Protein AF-T0ZFH8-F1 (afdb_monomer_lite)

Structure (mmCIF, N/CA/C/O backbone):
data_AF-T0ZFH8-F1
#
_entry.id   AF-T0ZFH8-F1
#
loop_
_atom_site.group_PDB
_atom_site.id
_atom_site.type_symbol
_atom_site.label_atom_id
_atom_site.label_alt_id
_atom_site.label_comp_id
_atom_site.label_asym_id
_atom_site.label_entity_id
_atom_site.label_seq_id
_atom_site.pdbx_PDB_ins_code
_atom_site.Cartn_x
_atom_site.Cartn_y
_atom_site.Cartn_z
_atom_site.occupancy
_atom_site.B_iso_or_equiv
_atom_site.auth_seq_id
_atom_site.auth_comp_id
_atom_site.auth_asym_id
_atom_site.auth_atom_id
_atom_site.pdbx_PDB_model_num
ATOM 1 N N . MET A 1 1 ? -3.611 8.821 -12.414 1.00 82.44 1 MET A N 1
ATOM 2 C CA . MET A 1 1 ? -3.037 7.492 -12.125 1.00 82.44 1 MET A CA 1
ATOM 3 C C . MET A 1 1 ? -3.112 7.265 -10.628 1.00 82.44 1 MET A C 1
ATOM 5 O O . MET A 1 1 ? -2.760 8.188 -9.903 1.00 82.44 1 MET A O 1
ATOM 9 N N . ASN A 1 2 ? -3.579 6.109 -10.165 1.00 89.25 2 ASN A N 1
ATOM 10 C CA . ASN A 1 2 ? -3.584 5.751 -8.742 1.00 89.25 2 ASN A CA 1
ATOM 11 C C . ASN A 1 2 ? -2.916 4.377 -8.533 1.00 89.25 2 ASN A C 1
ATOM 13 O O . ASN A 1 2 ? -2.619 3.670 -9.494 1.00 89.25 2 ASN A O 1
ATOM 17 N N . ILE A 1 3 ? -2.671 4.005 -7.276 1.00 90.75 3 ILE A N 1
ATOM 18 C CA . ILE A 1 3 ? -1.971 2.762 -6.910 1.00 90.75 3 ILE A CA 1
ATOM 19 C C . ILE A 1 3 ? -2.763 1.485 -7.234 1.00 90.75 3 ILE A C 1
ATOM 21 O O . ILE A 1 3 ? -2.169 0.420 -7.395 1.00 90.75 3 ILE A O 1
ATOM 25 N N . VAL A 1 4 ? -4.090 1.591 -7.347 1.00 91.88 4 VAL A N 1
ATOM 26 C CA . VAL A 1 4 ? -4.976 0.473 -7.692 1.00 91.88 4 VAL A CA 1
ATOM 27 C C . VAL A 1 4 ? -4.862 0.174 -9.184 1.00 91.88 4 VAL A C 1
ATOM 29 O O . VAL A 1 4 ? -4.617 -0.966 -9.560 1.00 91.88 4 VAL A O 1
ATOM 32 N N . ASP A 1 5 ? -4.925 1.206 -10.027 1.00 92.75 5 ASP A N 1
ATOM 33 C CA . ASP A 1 5 ? -4.726 1.103 -11.476 1.00 92.75 5 ASP A CA 1
ATOM 34 C C . ASP A 1 5 ? -3.329 0.592 -11.834 1.00 92.75 5 ASP A C 1
ATOM 36 O O . ASP A 1 5 ? -3.155 -0.104 -12.831 1.00 92.75 5 ASP A O 1
ATOM 40 N N . LEU A 1 6 ? -2.330 0.929 -11.016 1.00 92.81 6 LEU A N 1
ATOM 41 C CA . LEU A 1 6 ? -0.964 0.439 -11.177 1.00 92.81 6 LEU A CA 1
ATOM 42 C C . LEU A 1 6 ? -0.783 -1.019 -10.721 1.00 92.81 6 LEU A C 1
ATOM 44 O O . LEU A 1 6 ? 0.279 -1.595 -10.950 1.00 92.81 6 LEU A O 1
ATOM 48 N N . GLY A 1 7 ? -1.779 -1.625 -10.070 1.00 93.44 7 GLY A N 1
ATOM 49 C CA . GLY A 1 7 ? -1.679 -2.993 -9.558 1.00 93.44 7 GLY A CA 1
ATOM 50 C C . GLY A 1 7 ? -0.670 -3.142 -8.415 1.00 93.44 7 GLY A C 1
ATOM 51 O O . GLY A 1 7 ? -0.025 -4.184 -8.297 1.00 93.44 7 GLY A O 1
ATOM 52 N N . LEU A 1 8 ? -0.496 -2.096 -7.597 1.00 94.19 8 LEU A N 1
ATOM 53 C CA . LEU A 1 8 ? 0.423 -2.103 -6.449 1.00 94.19 8 LEU A CA 1
ATOM 54 C C . LEU A 1 8 ? -0.181 -2.770 -5.207 1.00 94.19 8 LEU A C 1
ATOM 56 O O . LEU A 1 8 ? 0.544 -3.100 -4.275 1.00 94.19 8 LEU A O 1
ATOM 60 N N . ILE A 1 9 ? -1.498 -2.968 -5.190 1.00 95.12 9 ILE A N 1
ATOM 61 C CA . ILE A 1 9 ? -2.239 -3.603 -4.099 1.00 95.12 9 ILE A CA 1
ATOM 62 C C . ILE A 1 9 ? -2.300 -5.109 -4.352 1.00 95.12 9 ILE A C 1
ATOM 64 O O . ILE A 1 9 ? -2.879 -5.539 -5.349 1.00 95.12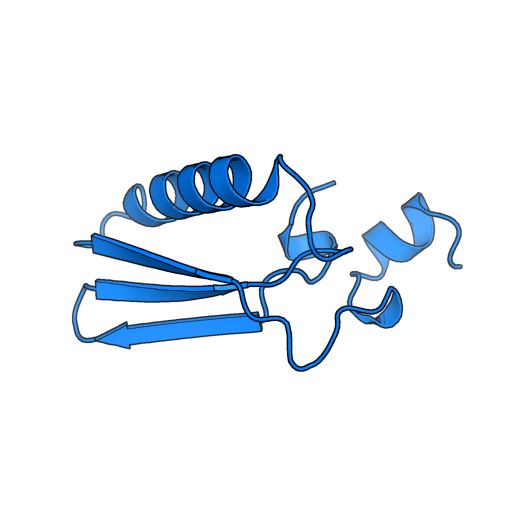 9 ILE A O 1
ATOM 68 N N . TYR A 1 10 ? -1.701 -5.912 -3.471 1.00 94.88 10 TYR A N 1
ATOM 69 C CA . TYR A 1 10 ? -1.668 -7.373 -3.618 1.00 94.88 10 TYR A CA 1
ATOM 70 C C . TYR A 1 10 ? -2.800 -8.064 -2.868 1.00 94.88 10 TYR A C 1
ATOM 72 O O . TYR A 1 10 ? -3.305 -9.084 -3.333 1.00 94.88 10 TYR A O 1
ATOM 80 N N . GLY A 1 11 ? -3.237 -7.503 -1.746 1.00 94.81 11 GLY A N 1
ATOM 81 C CA . GLY A 1 11 ? -4.370 -8.045 -1.013 1.00 94.81 11 GLY A CA 1
ATOM 82 C C . GLY A 1 11 ? -4.557 -7.402 0.348 1.00 94.81 11 GLY A C 1
ATOM 83 O O . GLY A 1 11 ? -3.693 -6.675 0.830 1.00 94.81 11 GLY A O 1
ATOM 84 N N . PHE A 1 12 ? -5.699 -7.700 0.957 1.00 95.31 12 PHE A N 1
ATOM 85 C CA . PHE A 1 12 ? -6.045 -7.264 2.303 1.00 95.31 12 PHE A CA 1
ATOM 86 C C . PHE A 1 12 ? -6.339 -8.477 3.175 1.00 95.31 12 PHE A C 1
ATOM 88 O O . PHE A 1 12 ? -7.005 -9.417 2.736 1.00 95.31 12 PHE A O 1
ATOM 95 N N . GLU A 1 13 ? -5.907 -8.412 4.423 1.00 96.50 13 GLU A N 1
ATOM 96 C CA . GLU A 1 13 ? -6.239 -9.363 5.472 1.00 96.50 13 GLU A CA 1
ATOM 97 C C . GLU A 1 13 ? -6.986 -8.645 6.590 1.00 96.50 13 GLU A C 1
ATOM 99 O O . GLU A 1 13 ? -6.640 -7.528 6.971 1.00 96.50 13 GLU A O 1
ATOM 104 N N . TRP A 1 14 ? -8.020 -9.300 7.112 1.00 96.12 14 TRP A N 1
ATOM 105 C CA . TRP A 1 14 ? -8.871 -8.754 8.164 1.00 96.12 14 TRP A CA 1
ATOM 106 C C . TRP A 1 14 ? -8.739 -9.599 9.424 1.00 96.12 14 TRP A C 1
ATOM 108 O O . TRP A 1 14 ? -8.865 -10.826 9.377 1.00 96.12 14 TRP A O 1
ATOM 118 N N . LYS A 1 15 ? -8.543 -8.943 10.568 1.00 96.75 15 LYS A N 1
ATOM 119 C CA . LYS A 1 15 ? -8.560 -9.574 11.890 1.00 96.75 15 LYS A CA 1
ATOM 120 C C . LYS A 1 15 ? -9.513 -8.808 12.801 1.00 96.75 15 LYS A C 1
ATOM 122 O O . LYS A 1 15 ? -9.113 -7.918 13.547 1.00 96.75 15 LYS A O 1
ATOM 127 N N . GLY A 1 16 ? -10.792 -9.170 12.731 1.00 95.94 16 GLY A N 1
ATOM 128 C CA . GLY A 1 16 ? -11.852 -8.327 13.284 1.00 95.94 16 GLY A CA 1
ATOM 129 C C . GLY A 1 16 ? -11.922 -7.022 12.491 1.00 95.94 16 GLY A C 1
ATOM 130 O O . GLY A 1 16 ? -12.002 -7.071 11.266 1.00 95.94 16 GLY A O 1
ATOM 131 N N . ASP A 1 17 ? -11.819 -5.891 13.187 1.00 96.31 17 ASP A N 1
ATOM 132 C CA . ASP A 1 17 ? -11.874 -4.549 12.588 1.00 96.31 17 ASP A CA 1
ATOM 133 C C . ASP A 1 17 ? -10.484 -3.995 12.211 1.00 96.31 17 ASP A C 1
ATOM 135 O O . ASP A 1 17 ? -10.368 -2.858 11.750 1.00 96.31 17 ASP A O 1
ATOM 139 N N . ASP A 1 18 ? -9.417 -4.772 12.427 1.00 97.25 18 ASP A N 1
ATOM 140 C CA . ASP A 1 18 ? -8.065 -4.411 11.996 1.00 97.25 18 ASP A CA 1
ATOM 141 C C . ASP A 1 18 ? -7.804 -4.916 10.576 1.00 97.25 18 ASP A C 1
ATOM 143 O O . ASP A 1 18 ? -8.120 -6.066 10.247 1.00 97.25 18 ASP A O 1
ATOM 147 N N . VAL A 1 19 ? -7.173 -4.070 9.763 1.00 98.00 19 VAL A N 1
ATOM 148 C CA . VAL A 1 19 ? -6.826 -4.369 8.370 1.00 98.00 19 VAL A CA 1
ATOM 149 C C . VAL A 1 19 ? -5.319 -4.366 8.189 1.00 98.00 19 VAL A C 1
ATOM 151 O O . VAL A 1 19 ? -4.651 -3.389 8.522 1.00 98.00 19 VAL A O 1
ATOM 154 N N . THR A 1 20 ? -4.795 -5.418 7.572 1.00 97.75 20 THR A N 1
ATOM 155 C CA . THR A 1 20 ? -3.438 -5.436 7.025 1.00 97.75 20 THR A CA 1
ATOM 156 C C . THR A 1 20 ? -3.523 -5.391 5.507 1.00 97.75 20 THR A C 1
ATOM 158 O O . THR A 1 20 ? -4.159 -6.240 4.885 1.00 97.75 20 THR A O 1
ATOM 161 N N . LEU A 1 21 ? -2.900 -4.387 4.897 1.00 97.19 21 LEU A N 1
ATOM 162 C CA . LEU A 1 21 ? -2.716 -4.300 3.455 1.00 97.19 21 LEU A CA 1
ATOM 163 C C . LEU A 1 21 ? -1.331 -4.830 3.088 1.00 97.19 21 LEU A C 1
ATOM 165 O O . LEU A 1 21 ? -0.334 -4.305 3.573 1.00 97.19 21 LEU A O 1
ATOM 169 N N . HIS A 1 22 ? -1.276 -5.752 2.131 1.00 96.12 22 HIS A N 1
ATOM 170 C CA . HIS A 1 22 ? -0.045 -6.121 1.436 1.00 96.12 22 HIS A CA 1
ATOM 171 C C . HIS A 1 22 ? 0.051 -5.335 0.133 1.00 96.12 22 HIS A C 1
ATOM 173 O O . HIS A 1 22 ? -0.800 -5.477 -0.756 1.00 96.12 22 HIS A O 1
ATOM 179 N N . MET A 1 23 ? 1.080 -4.504 -0.001 1.00 94.62 23 MET A N 1
ATOM 180 C CA . MET A 1 23 ? 1.328 -3.736 -1.220 1.00 94.62 23 MET A CA 1
ATOM 181 C C . MET A 1 23 ? 2.791 -3.793 -1.646 1.00 94.62 23 MET A C 1
ATOM 183 O O . MET A 1 23 ? 3.679 -4.100 -0.859 1.00 94.62 23 MET A O 1
ATOM 187 N N . THR A 1 24 ? 3.051 -3.475 -2.905 1.00 93.50 24 THR A N 1
ATOM 188 C CA . THR A 1 24 ? 4.400 -3.416 -3.467 1.00 93.50 24 THR A CA 1
ATOM 189 C C . THR A 1 24 ? 4.650 -2.068 -4.139 1.00 93.50 24 THR A C 1
ATOM 191 O O . THR A 1 24 ? 3.756 -1.226 -4.233 1.00 93.50 24 THR A O 1
ATOM 194 N N . LEU A 1 25 ? 5.867 -1.859 -4.637 1.00 91.44 25 LEU A N 1
ATOM 195 C CA . LEU A 1 25 ? 6.232 -0.698 -5.445 1.00 91.44 25 LEU A CA 1
ATOM 196 C C . LEU A 1 25 ? 6.804 -1.138 -6.786 1.00 91.44 25 LEU A C 1
ATOM 198 O O . LEU A 1 25 ? 7.251 -2.269 -6.958 1.00 91.44 25 LEU A O 1
ATOM 202 N N . THR A 1 26 ? 6.851 -0.201 -7.730 1.00 87.50 26 THR A N 1
ATOM 203 C CA . THR A 1 26 ? 7.442 -0.434 -9.053 1.00 87.50 26 THR A CA 1
ATOM 204 C C . THR A 1 26 ? 8.950 -0.699 -8.994 1.00 87.50 26 THR A C 1
ATOM 206 O O . THR A 1 26 ? 9.494 -1.284 -9.925 1.00 87.50 26 THR A O 1
ATOM 209 N N . ALA A 1 27 ? 9.633 -0.262 -7.926 1.00 83.25 27 ALA A N 1
ATOM 210 C CA . ALA A 1 27 ? 11.052 -0.518 -7.692 1.00 83.25 27 ALA A CA 1
ATOM 211 C C . ALA A 1 27 ? 11.403 -0.512 -6.187 1.00 83.25 27 ALA A C 1
ATOM 213 O O . ALA A 1 27 ? 10.863 0.312 -5.437 1.00 83.25 27 ALA A O 1
ATOM 214 N N . PRO A 1 28 ? 12.330 -1.381 -5.738 1.00 79.00 28 PRO A N 1
ATOM 215 C CA . PRO A 1 28 ? 12.842 -1.365 -4.372 1.00 79.00 28 PRO A CA 1
ATOM 216 C C . PRO A 1 28 ? 13.745 -0.150 -4.114 1.00 79.00 28 PRO A C 1
ATOM 218 O O . PRO A 1 28 ? 14.399 0.364 -5.018 1.00 79.00 28 PRO A O 1
ATOM 221 N N . GLY A 1 29 ? 13.797 0.304 -2.858 1.00 77.94 29 GLY A N 1
ATOM 222 C CA . GLY A 1 29 ? 14.709 1.373 -2.424 1.00 77.94 29 GLY A CA 1
ATOM 223 C C . GLY A 1 29 ? 14.264 2.803 -2.752 1.00 77.94 29 GLY A C 1
ATOM 224 O O . GLY A 1 29 ? 15.037 3.740 -2.562 1.00 77.94 29 GLY A O 1
ATOM 225 N N . CYS A 1 30 ? 13.029 3.004 -3.220 1.00 77.69 30 CYS A N 1
ATOM 226 C CA . CYS A 1 30 ? 12.493 4.347 -3.428 1.00 77.69 30 CYS A CA 1
ATOM 227 C C . CYS A 1 30 ? 12.315 5.071 -2.074 1.00 77.69 30 CYS A C 1
ATOM 229 O O . CYS A 1 30 ? 11.590 4.561 -1.220 1.00 77.69 30 CYS A O 1
ATOM 231 N N . PRO A 1 31 ? 12.892 6.271 -1.858 1.00 77.31 31 PRO A N 1
ATOM 232 C CA . PRO A 1 31 ? 12.748 7.004 -0.593 1.00 77.31 31 PRO A CA 1
ATOM 233 C C . PRO A 1 31 ? 11.295 7.408 -0.293 1.00 77.31 31 PRO A C 1
ATOM 235 O O . PRO A 1 31 ? 10.935 7.632 0.858 1.00 77.31 31 PRO A O 1
ATOM 238 N N . VAL A 1 32 ? 10.441 7.457 -1.320 1.00 84.44 32 VAL A N 1
ATOM 239 C CA . VAL A 1 32 ? 9.010 7.780 -1.205 1.00 84.44 32 VAL A CA 1
ATOM 240 C C . VAL A 1 32 ? 8.192 6.591 -0.678 1.00 84.44 32 VAL A C 1
ATOM 242 O O . VAL A 1 32 ? 7.051 6.774 -0.269 1.00 84.44 32 VAL A O 1
ATOM 245 N N . ALA A 1 33 ? 8.766 5.384 -0.627 1.00 85.56 33 ALA A N 1
ATOM 246 C CA . ALA A 1 33 ? 8.081 4.163 -0.201 1.00 85.56 33 ALA A CA 1
ATOM 247 C C . ALA A 1 33 ? 7.381 4.302 1.158 1.00 85.56 33 ALA A C 1
ATOM 249 O O . ALA A 1 33 ? 6.206 3.966 1.282 1.00 85.56 33 ALA A O 1
ATOM 250 N N . GLY A 1 34 ? 8.093 4.833 2.157 1.00 85.38 34 GLY A N 1
ATOM 251 C CA . GLY A 1 34 ? 7.546 5.014 3.502 1.00 85.38 34 GLY A CA 1
ATOM 252 C C . GLY A 1 34 ? 6.433 6.060 3.549 1.00 85.38 34 GLY A C 1
ATOM 253 O O . GLY A 1 34 ? 5.418 5.842 4.196 1.00 85.38 34 GLY A O 1
ATOM 254 N N . ILE A 1 35 ? 6.588 7.164 2.809 1.00 89.94 35 ILE A N 1
ATOM 255 C CA . ILE A 1 35 ? 5.568 8.220 2.733 1.00 89.94 35 ILE A CA 1
ATOM 256 C C . ILE A 1 35 ? 4.289 7.662 2.107 1.00 89.94 35 ILE A C 1
ATOM 258 O O . ILE A 1 35 ? 3.207 7.849 2.652 1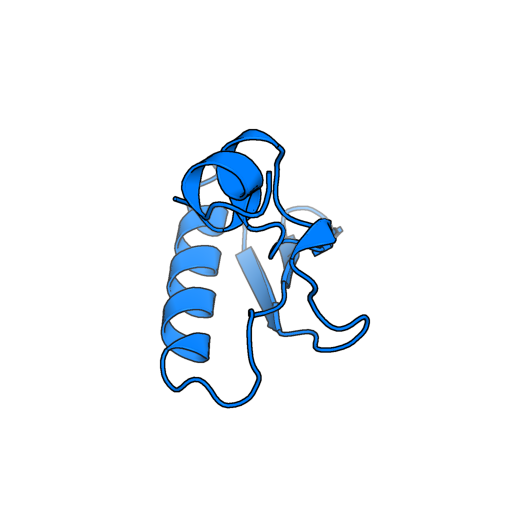.00 89.94 35 ILE A O 1
ATOM 262 N N . LEU A 1 36 ? 4.415 6.924 1.001 1.00 90.56 36 LEU A N 1
ATOM 263 C CA . LEU A 1 36 ? 3.266 6.326 0.330 1.00 90.56 36 LEU A CA 1
ATOM 264 C C . LEU A 1 36 ? 2.566 5.293 1.224 1.00 90.56 36 LEU A C 1
ATOM 266 O O . LEU A 1 36 ? 1.341 5.274 1.273 1.00 90.56 36 LEU A O 1
ATOM 270 N N . ALA A 1 37 ? 3.318 4.462 1.951 1.00 92.00 37 ALA A N 1
ATOM 271 C CA . ALA A 1 37 ? 2.741 3.497 2.886 1.00 92.00 37 ALA A CA 1
ATOM 272 C C . ALA A 1 37 ? 1.925 4.186 3.997 1.00 92.00 37 ALA A C 1
ATOM 274 O O . A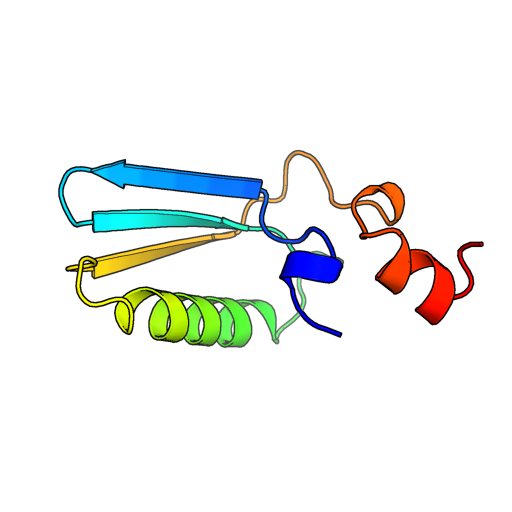LA A 1 37 ? 0.811 3.754 4.290 1.00 92.00 37 ALA A O 1
ATOM 275 N N . GLU A 1 38 ? 2.426 5.291 4.558 1.00 93.88 38 GLU A N 1
ATOM 276 C CA . GLU A 1 38 ? 1.693 6.085 5.555 1.00 93.88 38 GLU A CA 1
ATOM 277 C C . GLU A 1 38 ? 0.449 6.765 4.965 1.00 93.88 38 GLU A C 1
ATOM 279 O O . GLU A 1 38 ? -0.619 6.742 5.578 1.00 93.88 38 GLU A O 1
ATOM 284 N N . GLU A 1 39 ? 0.534 7.323 3.755 1.00 94.38 39 GLU A N 1
ATOM 285 C CA . GLU A 1 39 ? -0.628 7.904 3.070 1.00 94.38 39 GLU A CA 1
ATOM 286 C C . GLU A 1 39 ? -1.716 6.860 2.801 1.00 94.38 39 GLU A C 1
ATOM 288 O O . GLU A 1 39 ? -2.907 7.131 2.983 1.00 94.38 39 GLU A O 1
ATOM 293 N N . VAL A 1 40 ? -1.317 5.652 2.401 1.00 95.25 40 VAL A N 1
ATOM 294 C CA . VAL A 1 40 ? -2.231 4.533 2.162 1.00 95.25 40 VAL A CA 1
ATOM 295 C C . VAL A 1 40 ? -2.858 4.056 3.465 1.00 95.25 40 VAL A C 1
ATOM 297 O O . VAL A 1 40 ? -4.078 3.895 3.521 1.00 95.25 40 VAL A O 1
ATOM 300 N N . LYS A 1 41 ? -2.069 3.902 4.530 1.00 96.06 41 LYS A N 1
ATOM 301 C CA . LYS A 1 41 ? -2.575 3.578 5.867 1.00 96.06 41 LYS A CA 1
ATOM 302 C C . LYS A 1 41 ? -3.630 4.593 6.309 1.00 96.06 41 LYS A C 1
ATOM 304 O O . LYS A 1 41 ? -4.753 4.211 6.631 1.00 96.06 41 LYS A O 1
ATOM 309 N N . ALA A 1 42 ? -3.310 5.883 6.226 1.00 96.69 42 ALA A N 1
ATOM 310 C CA . ALA A 1 42 ? -4.223 6.964 6.585 1.00 96.69 42 ALA A CA 1
ATOM 311 C C . ALA A 1 42 ? -5.481 7.002 5.699 1.00 96.69 42 ALA A C 1
ATOM 313 O O . ALA A 1 42 ? -6.533 7.475 6.131 1.00 96.69 42 ALA A O 1
ATOM 314 N N . ALA A 1 43 ? -5.404 6.536 4.450 1.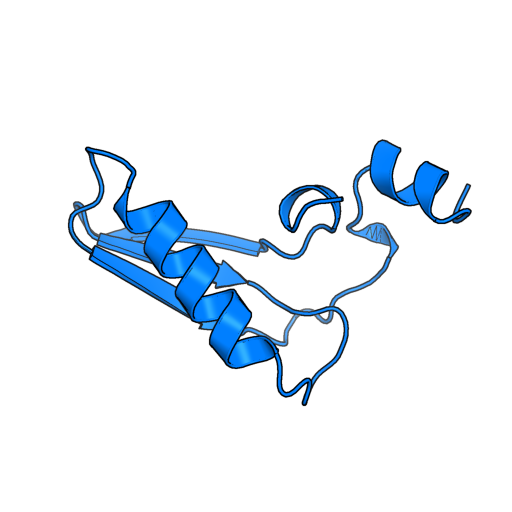00 96.06 43 ALA A N 1
ATOM 315 C CA . ALA A 1 43 ? -6.571 6.389 3.586 1.00 96.06 43 ALA A CA 1
ATOM 316 C C . ALA A 1 43 ? -7.472 5.222 4.023 1.00 96.06 43 ALA A C 1
ATOM 318 O O . ALA A 1 43 ? -8.693 5.377 4.015 1.00 96.06 43 ALA A O 1
ATOM 319 N N . ILE A 1 44 ? -6.895 4.090 4.437 1.00 96.06 44 ILE A N 1
ATOM 320 C CA . ILE A 1 44 ? -7.638 2.918 4.931 1.00 96.06 44 ILE A CA 1
ATOM 321 C C . ILE A 1 44 ? -8.326 3.237 6.264 1.00 96.06 44 ILE A C 1
ATOM 323 O O . ILE A 1 44 ? -9.497 2.911 6.440 1.00 96.06 44 ILE A O 1
ATOM 327 N N . GLU A 1 45 ? -7.654 3.941 7.175 1.00 96.69 45 GLU A N 1
ATOM 328 C CA . GLU A 1 45 ? -8.204 4.313 8.492 1.00 96.69 45 GLU A CA 1
ATOM 329 C C . GLU A 1 45 ? -9.384 5.298 8.418 1.00 96.69 45 GLU A C 1
ATOM 331 O O . GLU A 1 45 ? -10.102 5.486 9.395 1.00 96.69 45 GLU A O 1
ATOM 336 N N . LYS A 1 46 ? -9.639 5.915 7.257 1.00 97.31 46 LYS A N 1
ATOM 337 C CA . LYS A 1 46 ? -10.843 6.740 7.034 1.00 97.31 46 LYS A CA 1
ATOM 338 C C . LYS A 1 46 ? -12.102 5.910 6.792 1.00 97.31 46 LYS A C 1
ATOM 340 O O . LYS A 1 46 ? -13.198 6.472 6.767 1.00 97.31 46 LYS A O 1
ATOM 345 N N . VAL A 1 47 ? -11.970 4.606 6.561 1.00 96.25 47 VAL A N 1
ATOM 346 C CA . VAL A 1 47 ? -13.111 3.715 6.354 1.00 96.25 47 VAL A CA 1
ATOM 347 C C . VAL A 1 47 ? -13.795 3.482 7.710 1.00 96.25 47 VAL A C 1
ATOM 349 O O . VAL A 1 47 ? -13.146 2.974 8.618 1.00 96.25 47 VAL A O 1
ATOM 352 N N . PRO A 1 48 ? -15.099 3.793 7.873 1.00 95.12 48 PRO A N 1
ATOM 353 C CA . PRO A 1 48 ? -15.761 3.769 9.185 1.00 95.12 48 PRO A CA 1
ATOM 354 C C . PRO A 1 48 ? -15.735 2.426 9.928 1.00 95.12 48 PRO A C 1
ATOM 356 O O . PRO A 1 48 ? -15.932 2.393 11.137 1.00 95.12 48 PRO A O 1
ATOM 359 N N . THR A 1 49 ? -15.541 1.319 9.211 1.00 95.25 49 THR A N 1
ATOM 360 C CA . THR A 1 49 ? -15.485 -0.039 9.770 1.00 95.25 49 THR A CA 1
ATOM 361 C C . THR A 1 49 ? -14.074 -0.474 10.165 1.00 95.25 49 THR A C 1
ATOM 363 O O . THR A 1 49 ? -13.909 -1.584 10.656 1.00 95.25 49 THR A O 1
ATOM 366 N N . VAL A 1 50 ? -13.054 0.349 9.909 1.00 97.25 50 VAL A N 1
ATOM 367 C CA . VAL A 1 50 ? -11.657 0.040 10.219 1.00 97.25 50 VAL A CA 1
ATOM 368 C C . VAL A 1 50 ? -11.289 0.674 11.552 1.00 97.25 50 VAL A C 1
ATOM 370 O O . VAL A 1 50 ? -11.405 1.885 11.730 1.00 97.25 50 VAL A O 1
ATOM 373 N N . ARG A 1 51 ? -10.806 -0.144 12.488 1.00 96.81 51 ARG A N 1
ATOM 374 C CA . ARG A 1 51 ? -10.279 0.315 13.778 1.00 96.81 51 ARG A CA 1
ATOM 375 C C . ARG A 1 51 ? -8.822 0.755 13.676 1.00 96.81 51 ARG A C 1
ATOM 377 O O . ARG A 1 51 ? -8.451 1.773 14.252 1.00 96.81 51 ARG A O 1
ATOM 384 N N . ALA A 1 52 ? -8.003 -0.037 12.992 1.00 96.50 52 ALA A N 1
ATOM 385 C CA . ALA A 1 52 ? -6.586 0.225 12.777 1.00 96.50 52 ALA A CA 1
ATOM 386 C C . ALA A 1 52 ? -6.139 -0.377 11.442 1.00 96.50 52 ALA A C 1
ATOM 388 O O . ALA A 1 52 ? -6.618 -1.448 11.056 1.00 96.50 52 ALA A O 1
ATOM 389 N N . ALA A 1 53 ? -5.204 0.286 10.761 1.00 97.62 53 ALA A N 1
ATOM 390 C CA . ALA A 1 53 ? -4.601 -0.240 9.543 1.00 97.62 53 ALA A CA 1
ATOM 391 C C . ALA A 1 53 ? -3.093 -0.463 9.706 1.00 97.62 53 ALA A C 1
ATOM 393 O O . ALA A 1 53 ? -2.383 0.319 10.340 1.00 97.62 53 ALA A O 1
ATOM 394 N N . THR A 1 54 ? -2.595 -1.528 9.091 1.00 97.19 54 THR A N 1
ATOM 395 C CA . THR A 1 54 ? -1.169 -1.810 8.900 1.00 97.19 54 THR A CA 1
ATOM 396 C C . THR A 1 54 ? -0.906 -1.965 7.407 1.00 97.19 54 THR A C 1
ATOM 398 O O . THR A 1 54 ? -1.737 -2.518 6.688 1.00 97.19 54 THR A O 1
ATOM 401 N N . VAL A 1 55 ? 0.220 -1.444 6.924 1.00 96.69 55 VAL A N 1
ATOM 402 C CA . VAL A 1 55 ? 0.617 -1.541 5.515 1.00 96.69 55 VAL A CA 1
ATOM 403 C C . VAL A 1 55 ? 1.973 -2.223 5.445 1.00 96.69 55 VAL A C 1
ATOM 405 O O . VAL A 1 55 ? 2.976 -1.657 5.877 1.00 96.69 55 VAL A O 1
ATOM 408 N N . ASP A 1 56 ? 1.988 -3.419 4.870 1.00 94.94 56 ASP A N 1
ATOM 409 C CA . ASP A 1 56 ? 3.179 -4.229 4.672 1.00 94.94 56 ASP A CA 1
ATOM 410 C C . ASP A 1 56 ? 3.672 -4.081 3.231 1.00 94.94 56 ASP A C 1
ATOM 412 O O . ASP A 1 56 ? 2.964 -4.368 2.259 1.00 94.94 56 ASP A O 1
ATOM 416 N N . LEU A 1 57 ? 4.918 -3.617 3.098 1.00 92.75 57 LEU A N 1
ATOM 417 C CA . LEU A 1 57 ? 5.614 -3.566 1.818 1.00 92.75 57 LEU A CA 1
ATOM 418 C C . LEU A 1 57 ? 6.223 -4.933 1.508 1.00 92.75 57 LEU A C 1
ATOM 420 O O . LEU A 1 57 ? 7.221 -5.337 2.109 1.00 92.75 57 LEU A O 1
ATOM 424 N N . VAL A 1 58 ? 5.636 -5.619 0.532 1.00 92.69 58 VAL A N 1
ATOM 425 C CA . VAL A 1 58 ? 6.089 -6.916 0.033 1.00 92.69 58 VAL A CA 1
ATOM 426 C C . VAL A 1 58 ? 6.799 -6.765 -1.311 1.00 92.69 58 VAL A C 1
ATOM 428 O O . VAL A 1 58 ? 6.423 -5.957 -2.163 1.00 92.69 58 VAL A O 1
ATOM 431 N N . TRP A 1 59 ? 7.842 -7.567 -1.512 1.00 90.19 59 TRP A N 1
ATOM 432 C CA . TRP A 1 59 ? 8.648 -7.572 -2.743 1.00 90.19 59 TRP A CA 1
ATOM 433 C C . TRP A 1 59 ? 8.480 -8.854 -3.558 1.00 90.19 59 TRP A C 1
ATOM 435 O O . TRP A 1 59 ? 8.944 -8.930 -4.694 1.00 90.19 59 TRP A O 1
ATOM 445 N N . GLU A 1 60 ? 7.795 -9.845 -2.989 1.00 89.75 60 GLU A N 1
ATOM 446 C CA . GLU A 1 60 ? 7.498 -11.118 -3.628 1.00 89.75 60 GLU A CA 1
ATOM 447 C C . GLU A 1 60 ? 5.978 -11.337 -3.679 1.00 89.75 60 GLU A C 1
ATOM 449 O O . GLU A 1 60 ? 5.312 -11.232 -2.648 1.00 89.75 60 GLU A O 1
ATOM 454 N N . PRO A 1 61 ? 5.409 -11.643 -4.859 1.00 90.94 61 PRO A N 1
ATOM 455 C CA . PRO A 1 61 ? 6.059 -11.624 -6.176 1.00 90.94 61 PRO A CA 1
ATOM 456 C C . PRO A 1 61 ? 6.490 -10.200 -6.600 1.00 90.94 61 PRO A C 1
ATOM 458 O O . PRO A 1 61 ? 5.844 -9.233 -6.194 1.00 90.94 61 PRO A O 1
ATOM 461 N N . PRO A 1 62 ? 7.526 -10.034 -7.444 1.00 91.44 62 PRO A N 1
ATOM 462 C CA . PRO A 1 62 ? 7.917 -8.713 -7.928 1.00 91.44 62 PRO A CA 1
ATOM 463 C C . PRO A 1 62 ? 6.811 -8.091 -8.787 1.00 91.44 62 PRO A C 1
ATOM 465 O O . PRO A 1 62 ? 6.049 -8.788 -9.470 1.00 91.44 62 PRO A O 1
ATOM 468 N N . TRP A 1 63 ? 6.726 -6.763 -8.755 1.00 93.44 63 TRP A N 1
ATOM 469 C CA . TRP A 1 63 ? 5.795 -6.027 -9.599 1.00 93.44 63 TRP A CA 1
ATOM 470 C C . TRP A 1 63 ? 6.229 -6.077 -11.069 1.00 93.44 63 TRP A C 1
ATOM 472 O O . TRP A 1 63 ? 7.412 -5.939 -11.381 1.00 93.44 63 TRP A O 1
ATOM 482 N N . THR A 1 64 ? 5.264 -6.223 -11.979 1.00 91.19 64 THR A N 1
ATOM 483 C CA . THR A 1 64 ? 5.481 -6.088 -13.425 1.00 91.19 64 THR A CA 1
ATOM 484 C C . THR A 1 64 ? 4.394 -5.208 -14.050 1.00 91.19 64 THR A C 1
ATOM 486 O O . THR A 1 64 ? 3.267 -5.185 -13.543 1.00 91.19 64 THR A O 1
ATOM 489 N N . PRO A 1 65 ? 4.680 -4.527 -15.180 1.00 91.44 65 PRO A N 1
ATOM 490 C CA . PRO A 1 65 ? 3.695 -3.737 -15.925 1.00 91.44 65 PRO A CA 1
ATOM 491 C C . PRO A 1 65 ? 2.408 -4.489 -16.296 1.00 91.44 65 PRO A C 1
ATOM 493 O O . PRO A 1 65 ? 1.352 -3.874 -16.429 1.00 91.44 65 PRO A O 1
ATOM 496 N N . ASP A 1 66 ? 2.460 -5.819 -16.411 1.00 91.62 66 ASP A N 1
ATOM 497 C CA . ASP A 1 66 ? 1.296 -6.662 -16.714 1.00 91.62 66 ASP A CA 1
ATOM 498 C C . ASP A 1 66 ? 0.184 -6.567 -15.664 1.00 91.62 66 ASP A C 1
ATOM 500 O O . ASP A 1 66 ? -0.986 -6.782 -15.995 1.00 91.62 66 ASP A O 1
ATOM 504 N N . ARG A 1 67 ? 0.539 -6.211 -14.421 1.00 90.94 67 ARG A N 1
ATOM 505 C CA . ARG A 1 67 ? -0.395 -6.016 -13.300 1.00 90.94 67 ARG A CA 1
ATOM 506 C C . ARG A 1 67 ? -1.226 -4.742 -13.414 1.00 90.94 67 ARG A C 1
ATOM 508 O O . ARG A 1 67 ? -2.209 -4.606 -12.690 1.00 90.94 67 ARG A O 1
ATOM 515 N N . MET A 1 68 ? -0.837 -3.810 -14.281 1.00 93.94 68 MET A N 1
ATOM 516 C CA . MET A 1 68 ? -1.597 -2.585 -14.497 1.00 93.94 68 MET A CA 1
ATOM 517 C C . MET A 1 68 ? -2.974 -2.881 -15.095 1.00 93.94 68 MET A C 1
ATOM 519 O O . MET A 1 68 ? -3.143 -3.807 -15.892 1.00 93.94 68 MET A O 1
ATOM 523 N N . SER A 1 69 ? -3.954 -2.045 -14.760 1.00 92.81 69 SER A N 1
ATOM 524 C CA . SER A 1 69 ? -5.253 -2.060 -15.424 1.00 92.81 69 SER A CA 1
ATOM 525 C C . SER A 1 69 ? -5.107 -1.718 -16.911 1.00 92.81 69 SER A C 1
ATOM 527 O O . SER A 1 69 ? -4.175 -1.025 -17.324 1.00 92.81 69 SER A O 1
ATOM 529 N N . GLU A 1 70 ? -6.056 -2.158 -17.738 1.00 91.69 70 GLU A N 1
ATOM 530 C CA . GLU A 1 70 ? -6.056 -1.860 -19.180 1.00 91.69 70 GLU A CA 1
ATOM 531 C C . GLU A 1 70 ? -6.039 -0.350 -19.470 1.00 91.69 70 GLU A C 1
ATOM 533 O O . GLU A 1 70 ? -5.402 0.109 -20.418 1.00 91.69 70 GLU A O 1
ATOM 538 N N . PHE A 1 71 ? -6.689 0.443 -18.613 1.00 90.25 71 PHE A N 1
ATOM 539 C CA . PHE 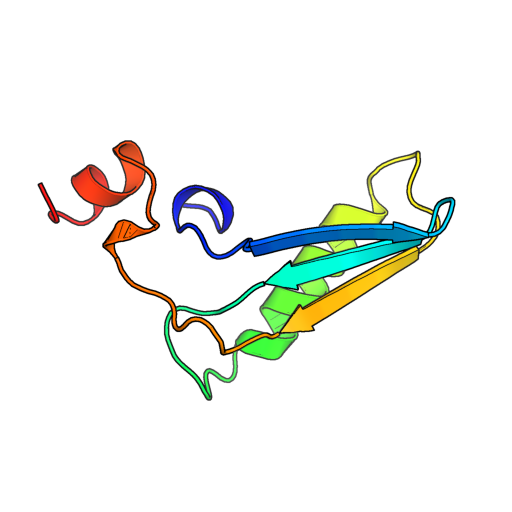A 1 71 ? -6.637 1.901 -18.674 1.00 90.25 71 PHE A CA 1
ATOM 540 C C . PHE A 1 71 ? -5.217 2.434 -18.433 1.00 90.25 71 PHE A C 1
ATOM 542 O O . PHE A 1 71 ? -4.724 3.250 -19.214 1.00 90.25 71 PHE A O 1
ATOM 549 N N . ALA A 1 72 ? -4.536 1.945 -17.394 1.00 90.25 72 ALA A N 1
ATOM 550 C CA . ALA A 1 72 ? -3.167 2.345 -17.086 1.00 90.25 72 ALA A CA 1
ATOM 551 C C . ALA A 1 72 ? -2.174 1.916 -18.175 1.00 90.25 72 ALA A C 1
ATOM 553 O O . ALA A 1 72 ? -1.343 2.727 -18.586 1.00 90.25 72 ALA A O 1
ATOM 554 N N . LYS A 1 73 ? -2.301 0.697 -18.715 1.00 90.19 73 LYS A N 1
ATOM 555 C CA . LYS A 1 73 ? -1.465 0.217 -19.829 1.00 90.19 73 LYS A CA 1
ATOM 556 C C . LYS A 1 73 ? -1.539 1.143 -21.041 1.00 90.19 73 LYS A C 1
ATOM 558 O O . LYS A 1 73 ? -0.497 1.530 -21.564 1.00 90.19 73 LYS A O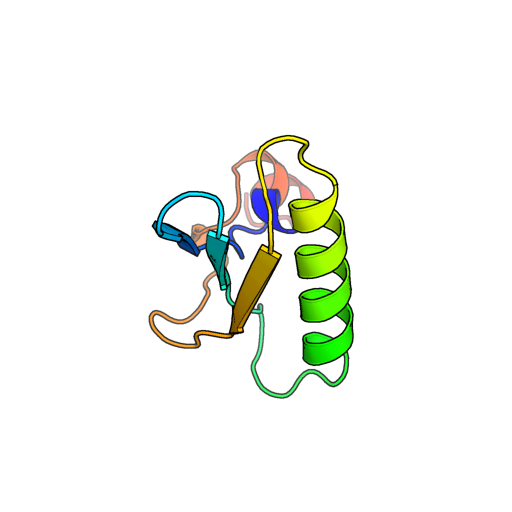 1
ATOM 563 N N . ARG A 1 74 ? -2.748 1.563 -21.436 1.00 90.25 74 ARG A N 1
ATOM 564 C CA . ARG A 1 74 ? -2.950 2.524 -22.537 1.00 90.25 74 ARG A CA 1
ATOM 565 C C . ARG A 1 74 ? -2.332 3.883 -22.240 1.00 90.25 74 ARG A C 1
ATOM 567 O O . ARG A 1 74 ? -1.677 4.460 -23.098 1.00 90.25 74 ARG A O 1
ATOM 574 N N . GLN A 1 75 ? -2.519 4.396 -21.025 1.00 88.44 75 GLN A N 1
ATOM 575 C CA . GLN A 1 75 ? -1.986 5.704 -20.646 1.00 88.44 75 GLN A CA 1
ATOM 576 C C . GLN A 1 75 ? -0.449 5.747 -20.687 1.00 88.44 75 GLN A C 1
ATOM 578 O O . GLN A 1 75 ? 0.121 6.785 -21.020 1.00 88.44 75 GLN A O 1
ATOM 583 N N . PHE A 1 76 ? 0.217 4.634 -20.377 1.00 85.94 76 PHE A N 1
ATOM 584 C CA . PHE A 1 76 ? 1.677 4.522 -20.412 1.00 85.94 76 PHE A CA 1
ATOM 585 C C . PHE A 1 76 ? 2.247 3.946 -21.720 1.00 85.94 76 PHE A C 1
ATOM 587 O O . PHE A 1 76 ? 3.458 3.759 -21.808 1.00 85.94 76 PHE A O 1
ATOM 594 N N . GLY A 1 77 ? 1.416 3.677 -22.732 1.00 86.00 77 GLY A N 1
ATOM 595 C CA . GLY A 1 77 ? 1.881 3.193 -24.038 1.00 86.00 77 GLY A CA 1
ATOM 596 C C . GLY A 1 77 ? 2.373 1.742 -24.047 1.00 86.00 77 GLY A C 1
ATOM 597 O O . GLY A 1 77 ? 3.184 1.378 -24.893 1.00 86.00 77 GLY A O 1
ATOM 598 N N . TYR A 1 78 ? 1.892 0.908 -23.119 1.00 77.62 78 TYR A N 1
ATOM 599 C CA . TYR A 1 78 ? 2.106 -0.547 -23.147 1.00 77.62 78 TYR A CA 1
ATOM 600 C C . TYR A 1 78 ? 1.151 -1.269 -24.115 1.00 77.62 78 TYR A C 1
ATOM 602 O O . TYR A 1 78 ? 1.193 -2.494 -24.220 1.00 77.62 78 TYR A O 1
ATOM 610 N N . MET A 1 79 ? 0.278 -0.519 -24.795 1.00 60.53 79 MET A N 1
ATOM 611 C CA . MET A 1 79 ? -0.680 -0.995 -25.789 1.00 60.53 79 MET A CA 1
ATOM 612 C C . MET A 1 79 ? -0.964 0.089 -26.824 1.00 60.53 79 MET A C 1
ATOM 614 O O . MET A 1 79 ? -1.008 1.272 -26.413 1.00 60.53 79 MET A O 1
#

InterPro domains:
  IPR002744 MIP18 family-like [PF01883] (2-55)
  IPR034904 Fe-S cluster assembly domain superfamily [G3DSA:3.30.300.130] (1-79)
  IPR034904 Fe-S cluster assembly domain superfamily [SSF117916] (2-77)
  IPR052339 Iron-Sulfur Protein Maturation MIP18 [PTHR42831] (1-78)

Foldseek 3Di:
DDQVQQLQWPDWDDDQQEIETEGEDLDPPDPCVVVVQVVVQVVVCPPPSHPGYHYDYDCPPHRDSVSGDPVVCVVVVVD

Sequence (79 aa):
MNIVDLGLIYGFEWKGDDVTLHMTLTAPGCPVAGILAEEVKAAIEKVPTVRAATVDLVWEPPWTPDRMSEFAKRQFGYM

Organism: NCBI:txid410659

Secondary structure (DSSP, 8-state):
--TTTTT-EEEEEEETTEEEEEE--SSTT-TTHHHHHHHHHHHHTTSTT-SEEEEEE--SSPP-GGGS-HHHHHHTT--

Radius of gyration: 13.47 Å; chains: 1; bounding box: 30×20×40 Å

pLDDT: mean 91.59, std 6.23, range [60.53, 98.0]